Protein AF-A0A9D0W1V9-F1 (afdb_monomer)

Solvent-accessible surface area (backbone atoms only — not comparable to full-atom values): 7216 Å² total; per-residue (Å²): 140,59,79,73,82,73,65,74,96,70,66,72,89,76,58,76,92,65,82,53,86,59,67,56,72,32,78,31,79,47,76,56,100,72,80,73,73,42,85,46,46,44,72,52,49,71,78,77,59,58,95,88,68,83,88,86,78,88,84,85,76,91,70,98,30,78,46,78,51,59,38,80,87,67,48,61,35,38,36,38,50,76,42,76,76,53,100,88,41,64,46,62,52,74,50,44,99,67,74,78,59,93,90,66,93

Structure (mmCIF, N/CA/C/O backbone):
data_AF-A0A9D0W1V9-F1
#
_entry.id   AF-A0A9D0W1V9-F1
#
loop_
_atom_site.group_PDB
_atom_site.id
_atom_site.type_symbol
_atom_site.label_atom_id
_atom_site.label_alt_id
_atom_site.label_comp_id
_atom_site.label_asym_id
_atom_site.label_entity_id
_atom_site.label_seq_id
_atom_site.pdbx_PDB_ins_code
_atom_site.Cartn_x
_atom_site.Cartn_y
_atom_site.Cartn_z
_atom_site.occupancy
_atom_site.B_iso_or_equiv
_atom_site.auth_seq_id
_atom_site.auth_comp_id
_atom_site.auth_asym_id
_atom_site.auth_atom_id
_atom_site.pdbx_PDB_model_num
ATOM 1 N N . MET A 1 1 ? 20.654 -10.484 10.930 1.00 79.88 1 MET A N 1
ATOM 2 C CA . MET A 1 1 ? 20.292 -9.402 10.004 1.00 79.88 1 MET A CA 1
ATOM 3 C C . MET A 1 1 ? 20.242 -8.115 10.795 1.00 79.88 1 MET A C 1
ATOM 5 O O . MET A 1 1 ? 19.510 -8.049 11.779 1.00 79.88 1 MET A O 1
ATOM 9 N N . GLN A 1 2 ? 21.090 -7.163 10.434 1.00 92.06 2 GLN A N 1
ATOM 10 C CA . GLN A 1 2 ? 21.136 -5.816 10.996 1.00 92.06 2 GLN A CA 1
ATOM 11 C C . GLN A 1 2 ? 20.580 -4.829 9.957 1.00 92.06 2 GLN A C 1
ATOM 13 O O . GLN A 1 2 ? 20.608 -5.136 8.767 1.00 92.06 2 GLN A O 1
ATOM 18 N N . PRO A 1 3 ? 20.079 -3.646 10.354 1.00 91.25 3 PRO A N 1
ATOM 19 C CA . PRO A 1 3 ? 19.559 -2.658 9.403 1.00 91.25 3 PRO A CA 1
ATOM 20 C C . PRO A 1 3 ? 20.555 -2.274 8.298 1.00 91.25 3 PRO A C 1
ATOM 22 O O . PRO A 1 3 ? 20.148 -2.018 7.171 1.00 91.25 3 PRO A O 1
ATOM 25 N N . SER A 1 4 ? 21.855 -2.296 8.607 1.00 94.19 4 SER A N 1
ATOM 26 C CA . SER A 1 4 ? 22.946 -2.023 7.665 1.00 94.19 4 SER A CA 1
ATOM 27 C C . SER A 1 4 ? 23.032 -3.012 6.504 1.00 94.19 4 SER A C 1
ATOM 29 O O . SER A 1 4 ? 23.569 -2.660 5.462 1.00 94.19 4 SER A O 1
ATOM 31 N N . ASP A 1 5 ? 22.491 -4.227 6.651 1.00 96.06 5 ASP A N 1
ATOM 32 C CA . ASP A 1 5 ? 22.475 -5.233 5.578 1.00 96.06 5 ASP A CA 1
ATOM 33 C C . ASP A 1 5 ? 21.589 -4.795 4.390 1.00 96.06 5 ASP A C 1
ATOM 35 O O . ASP A 1 5 ? 21.619 -5.417 3.331 1.00 96.06 5 ASP A O 1
ATOM 39 N N . PHE A 1 6 ? 20.801 -3.726 4.563 1.00 95.31 6 PHE A N 1
ATOM 40 C CA . PHE A 1 6 ? 19.873 -3.170 3.577 1.00 95.31 6 PHE A CA 1
ATOM 41 C C . PHE A 1 6 ? 20.217 -1.727 3.176 1.00 95.31 6 PHE A C 1
ATOM 43 O O . PHE A 1 6 ? 19.396 -1.058 2.546 1.00 95.31 6 PHE A O 1
ATOM 50 N N . ASP A 1 7 ? 21.397 -1.231 3.558 1.00 95.56 7 ASP A N 1
ATOM 51 C CA . ASP A 1 7 ?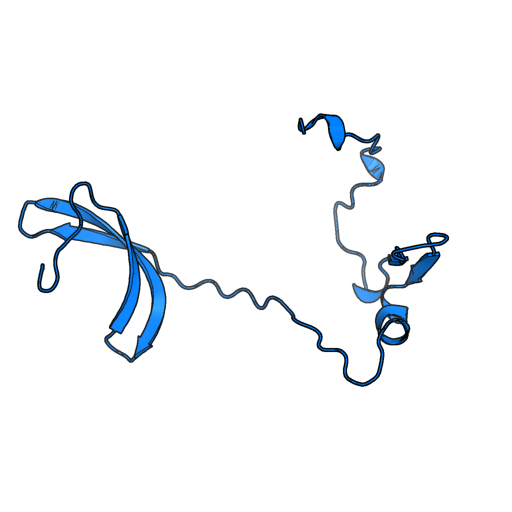 21.831 0.119 3.203 1.00 95.56 7 ASP A CA 1
ATOM 52 C C . ASP A 1 7 ? 22.289 0.195 1.738 1.00 95.56 7 ASP A C 1
ATOM 54 O O . ASP A 1 7 ? 22.890 -0.739 1.201 1.00 95.56 7 ASP A O 1
ATOM 58 N N . TYR A 1 8 ? 21.998 1.313 1.075 1.00 96.69 8 TYR A N 1
ATOM 59 C CA . TYR A 1 8 ? 22.405 1.559 -0.306 1.00 96.69 8 TYR A CA 1
ATOM 60 C C . TYR A 1 8 ? 22.579 3.053 -0.571 1.00 96.69 8 TYR A C 1
ATOM 62 O O . TYR A 1 8 ? 21.962 3.911 0.058 1.00 96.69 8 TYR A O 1
ATOM 70 N N . GLN A 1 9 ? 23.423 3.379 -1.548 1.00 97.31 9 GLN A N 1
ATOM 71 C CA . GLN A 1 9 ? 23.631 4.764 -1.953 1.00 97.31 9 GLN A CA 1
ATOM 72 C C . GLN A 1 9 ? 22.404 5.275 -2.716 1.00 97.31 9 GLN A C 1
ATOM 74 O O . GLN A 1 9 ? 22.186 4.908 -3.869 1.00 97.31 9 GLN A O 1
ATOM 79 N N . LEU A 1 10 ? 21.626 6.151 -2.079 1.00 97.31 10 LEU A N 1
ATOM 80 C CA . LEU A 1 10 ? 20.495 6.844 -2.691 1.00 97.31 10 LEU A CA 1
ATOM 81 C C . LEU A 1 10 ? 20.790 8.346 -2.796 1.00 97.31 10 LEU A C 1
ATOM 83 O O . LEU A 1 10 ? 20.668 9.069 -1.805 1.00 97.31 10 LEU A O 1
ATOM 87 N N . PRO A 1 11 ? 21.174 8.846 -3.984 1.00 97.94 11 PRO A N 1
ATOM 88 C CA . PRO A 1 11 ? 21.287 10.277 -4.215 1.00 97.94 11 PRO A CA 1
ATOM 89 C C . PRO A 1 11 ? 19.959 10.994 -3.904 1.00 97.94 11 PRO A C 1
ATOM 91 O O . PRO A 1 11 ? 18.927 10.596 -4.447 1.00 97.94 11 PRO A O 1
ATOM 94 N N . PRO A 1 12 ? 19.955 12.076 -3.098 1.00 97.38 12 PRO A N 1
ATOM 95 C CA . PRO A 1 12 ? 18.715 12.730 -2.665 1.00 97.38 12 PRO A CA 1
ATOM 96 C C . PRO A 1 12 ? 17.814 13.204 -3.811 1.00 97.38 12 PRO A C 1
ATOM 98 O O . PRO A 1 12 ? 16.598 13.124 -3.713 1.00 97.38 12 PRO A O 1
ATOM 101 N N . HIS A 1 13 ? 18.406 13.638 -4.926 1.00 96.81 13 HIS A N 1
ATOM 102 C CA . HIS A 1 13 ? 17.677 14.123 -6.102 1.00 96.81 13 HIS A CA 1
ATOM 103 C C . HIS A 1 13 ? 16.922 13.025 -6.875 1.00 96.81 13 HIS A C 1
ATOM 105 O O . HIS A 1 13 ? 16.182 13.341 -7.803 1.00 96.81 13 HIS A O 1
ATOM 111 N N . LEU A 1 14 ? 17.128 11.744 -6.540 1.00 96.88 14 LEU A N 1
ATOM 112 C CA . LEU A 1 14 ? 16.370 10.623 -7.107 1.00 96.88 14 LEU A CA 1
ATOM 113 C C . LEU A 1 14 ? 15.119 10.278 -6.284 1.00 96.88 14 LEU A C 1
ATOM 115 O O . LEU A 1 14 ? 14.334 9.425 -6.699 1.00 96.88 14 LEU A O 1
ATOM 119 N N . ILE A 1 15 ? 14.913 10.934 -5.139 1.00 97.44 15 ILE A N 1
ATOM 120 C CA . ILE A 1 15 ? 13.681 10.830 -4.358 1.00 97.44 15 ILE A CA 1
ATOM 121 C C . ILE A 1 15 ? 12.670 11.799 -4.966 1.00 97.44 15 ILE A C 1
ATOM 123 O O . ILE A 1 15 ? 12.898 13.003 -5.010 1.00 97.44 15 ILE A O 1
ATOM 127 N N . ALA A 1 16 ? 11.554 11.271 -5.464 1.00 95.88 16 ALA A N 1
ATOM 128 C CA . ALA A 1 16 ? 10.516 12.099 -6.059 1.00 95.88 16 ALA A CA 1
ATOM 129 C C . ALA A 1 16 ? 9.769 12.907 -4.983 1.00 95.88 16 ALA A C 1
ATOM 131 O O . ALA A 1 16 ? 9.139 12.324 -4.101 1.00 95.88 16 ALA A O 1
ATOM 132 N N . ASP A 1 17 ? 9.774 14.235 -5.106 1.00 96.25 17 ASP A N 1
ATOM 133 C CA . ASP A 1 17 ? 8.996 15.133 -4.235 1.00 96.25 17 ASP A CA 1
ATOM 134 C C . ASP A 1 17 ? 7.491 15.108 -4.558 1.00 96.25 17 ASP A C 1
ATOM 136 O O . ASP A 1 17 ? 6.633 15.323 -3.696 1.00 96.25 17 ASP A O 1
ATOM 140 N N . HIS A 1 18 ? 7.156 14.837 -5.821 1.00 96.12 18 HIS A N 1
ATOM 141 C CA . HIS A 1 18 ? 5.793 14.809 -6.342 1.00 96.12 18 HIS A CA 1
ATOM 142 C C . HIS A 1 18 ? 5.591 13.614 -7.281 1.00 96.12 18 HIS A C 1
ATOM 144 O O . HIS A 1 18 ? 6.534 13.184 -7.950 1.00 96.12 18 HIS A O 1
ATOM 150 N N . PRO A 1 19 ? 4.364 13.071 -7.373 1.00 95.44 19 PRO A N 1
ATOM 151 C CA . PRO A 1 19 ? 4.069 12.009 -8.325 1.00 95.44 19 PRO A CA 1
ATOM 152 C C . PRO A 1 19 ? 4.161 12.514 -9.771 1.00 95.44 19 PRO A C 1
ATOM 154 O O . PRO A 1 19 ? 3.870 13.677 -10.058 1.00 95.44 19 PRO A O 1
ATOM 157 N N . SER A 1 20 ? 4.486 11.611 -10.699 1.00 94.00 20 SER A N 1
ATOM 158 C CA . SER A 1 20 ? 4.397 11.886 -12.135 1.00 94.00 20 SER A CA 1
ATOM 159 C C . SER A 1 20 ? 2.973 12.277 -12.548 1.00 94.00 20 SER A C 1
ATOM 161 O O . SER A 1 20 ? 1.988 11.738 -12.032 1.00 94.00 20 SER A O 1
ATOM 163 N N . GLN A 1 21 ? 2.860 13.183 -13.523 1.00 93.44 21 GLN A N 1
ATOM 164 C CA . GLN A 1 21 ? 1.591 13.549 -14.153 1.00 93.44 21 GLN A CA 1
ATOM 165 C C . GLN A 1 21 ? 1.663 13.292 -15.669 1.00 93.44 21 GLN A C 1
ATOM 167 O O . GLN A 1 21 ? 2.493 13.909 -16.334 1.00 93.44 21 GLN A O 1
ATOM 172 N N . PRO A 1 22 ? 0.823 12.399 -16.229 1.00 94.50 22 PRO A N 1
ATOM 173 C CA . PRO A 1 22 ? -0.146 11.536 -15.544 1.00 94.50 22 PRO A CA 1
ATOM 174 C C . PRO A 1 22 ? 0.534 10.471 -14.662 1.00 94.50 22 PRO A C 1
ATOM 176 O O . PRO A 1 22 ? 1.694 10.114 -14.868 1.00 94.50 22 PRO A O 1
ATOM 179 N N . ARG A 1 23 ? -0.196 9.918 -13.682 1.00 93.19 23 ARG A N 1
ATOM 180 C CA . ARG A 1 23 ? 0.362 8.918 -12.748 1.00 93.19 23 ARG A CA 1
ATOM 181 C C . ARG A 1 23 ? 0.906 7.680 -13.467 1.00 93.19 23 ARG A C 1
ATOM 183 O O . ARG A 1 23 ? 1.920 7.139 -13.053 1.00 93.19 23 ARG A O 1
ATOM 190 N N . SER A 1 24 ? 0.270 7.263 -14.559 1.00 94.38 24 SER A N 1
ATOM 191 C CA . SER A 1 24 ? 0.698 6.121 -15.376 1.00 94.38 24 SER A CA 1
ATOM 192 C C . SER A 1 24 ? 2.015 6.344 -16.131 1.00 94.38 24 SER A C 1
ATOM 194 O O . SER A 1 24 ? 2.588 5.378 -16.619 1.00 94.38 24 SER A O 1
ATOM 196 N N . ALA A 1 25 ? 2.526 7.578 -16.208 1.00 95.44 25 ALA A N 1
ATOM 197 C CA . ALA A 1 25 ? 3.813 7.874 -16.840 1.00 95.44 25 ALA A CA 1
ATOM 198 C C . ALA A 1 25 ? 5.029 7.480 -15.975 1.00 95.44 25 ALA A C 1
ATOM 200 O O . ALA A 1 25 ? 6.168 7.688 -16.391 1.00 95.44 25 ALA A O 1
ATOM 201 N N . SER A 1 26 ? 4.821 6.941 -14.768 1.00 96.94 26 SER A N 1
ATOM 202 C CA . SER A 1 26 ? 5.912 6.459 -13.923 1.00 96.94 26 SER A CA 1
ATOM 203 C C . SER A 1 26 ? 6.634 5.259 -14.548 1.00 96.94 26 SER A C 1
ATOM 205 O O . SER A 1 26 ? 6.039 4.462 -15.275 1.00 96.94 26 SER A O 1
ATOM 207 N N . ARG A 1 27 ? 7.917 5.090 -14.213 1.00 97.12 27 ARG A N 1
ATOM 208 C CA . ARG A 1 27 ? 8.701 3.901 -14.582 1.00 97.12 27 ARG A CA 1
ATOM 209 C C . ARG A 1 27 ? 8.264 2.678 -13.771 1.00 97.12 27 ARG A C 1
ATOM 211 O O . ARG A 1 27 ? 7.830 2.812 -12.628 1.00 97.12 27 ARG A O 1
ATOM 218 N N . LEU A 1 28 ? 8.436 1.498 -14.355 1.00 97.19 28 LEU A N 1
ATOM 219 C CA . LEU A 1 28 ? 8.243 0.185 -13.747 1.00 97.19 28 LEU A CA 1
ATOM 220 C C . LEU A 1 28 ? 9.542 -0.619 -13.909 1.00 97.19 28 LEU A C 1
ATOM 222 O O . LEU A 1 28 ? 10.023 -0.785 -15.026 1.00 97.19 28 LEU A O 1
ATOM 226 N N . LEU A 1 29 ? 10.104 -1.131 -12.811 1.00 97.31 29 LEU A N 1
ATOM 227 C CA . LEU A 1 29 ? 11.236 -2.061 -12.855 1.00 97.31 29 LEU A CA 1
ATOM 228 C C . LEU A 1 29 ? 10.718 -3.489 -12.677 1.00 97.31 29 LEU A C 1
ATOM 230 O O . LEU A 1 29 ? 10.195 -3.837 -11.619 1.00 97.31 29 LEU A O 1
ATOM 234 N N . GLN A 1 30 ? 10.870 -4.320 -13.703 1.00 96.12 30 GLN A N 1
ATOM 235 C CA . GLN A 1 30 ? 10.552 -5.741 -13.633 1.00 96.12 30 GLN A CA 1
ATOM 236 C C . GLN A 1 30 ? 11.756 -6.494 -13.059 1.00 96.12 30 GLN A C 1
ATOM 238 O O . GLN A 1 30 ? 12.846 -6.488 -13.639 1.00 96.12 30 GLN A O 1
ATOM 243 N N . VAL A 1 31 ? 11.545 -7.146 -11.916 1.00 95.81 31 VAL A N 1
ATOM 244 C CA . VAL A 1 31 ? 12.565 -7.916 -11.194 1.00 95.81 31 VAL A CA 1
ATOM 245 C C . VAL A 1 31 ? 12.155 -9.391 -11.213 1.00 95.81 31 VAL A C 1
ATOM 247 O O . VAL A 1 31 ? 11.326 -9.802 -10.399 1.00 95.81 31 VAL A O 1
ATOM 250 N N . PRO A 1 32 ? 12.659 -10.199 -12.160 1.00 92.75 32 PRO A N 1
ATOM 251 C CA . PRO A 1 32 ? 12.343 -11.620 -12.196 1.00 92.75 32 PRO A CA 1
ATOM 252 C C . PRO A 1 32 ? 13.055 -12.367 -11.059 1.00 92.75 32 PRO A C 1
ATOM 254 O O . PRO A 1 32 ? 14.099 -11.937 -10.574 1.00 92.75 32 PRO A O 1
ATOM 257 N N . ALA A 1 33 ? 12.529 -13.535 -10.673 1.00 94.69 33 ALA A N 1
ATOM 258 C CA . ALA A 1 33 ? 13.185 -14.410 -9.692 1.00 94.69 33 ALA A CA 1
ATOM 259 C C . ALA A 1 33 ? 14.580 -14.872 -10.157 1.00 94.69 33 ALA A C 1
ATOM 261 O O . ALA A 1 33 ? 15.473 -15.108 -9.347 1.00 94.69 33 ALA A O 1
ATOM 262 N N . THR A 1 34 ? 14.760 -14.994 -11.473 1.00 93.50 34 THR A N 1
ATO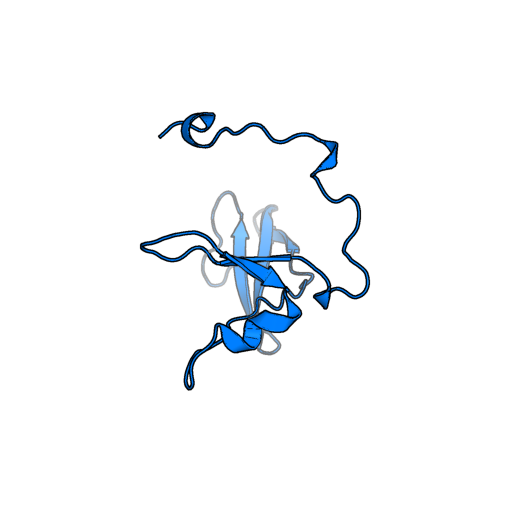M 263 C CA . THR A 1 34 ? 16.022 -15.337 -12.128 1.00 93.50 34 THR A CA 1
ATOM 264 C C . THR A 1 34 ? 16.159 -14.547 -13.421 1.00 93.50 34 THR A C 1
ATOM 266 O O . THR A 1 34 ? 15.183 -14.413 -14.159 1.00 93.50 34 THR A O 1
ATOM 269 N N . GLY A 1 35 ? 17.371 -14.104 -13.745 1.00 93.88 35 GLY A N 1
ATOM 270 C CA . GLY A 1 35 ? 17.660 -13.372 -14.978 1.00 93.88 35 GLY A CA 1
ATOM 271 C C . GLY A 1 35 ? 17.894 -11.881 -14.748 1.00 93.88 35 GLY A C 1
ATOM 272 O O . GLY A 1 35 ? 18.131 -11.441 -13.625 1.00 93.88 35 GLY A O 1
ATOM 273 N N . ALA A 1 36 ? 17.887 -11.119 -15.840 1.00 96.19 36 ALA A N 1
ATOM 274 C CA . ALA A 1 36 ? 18.193 -9.695 -15.825 1.00 96.19 36 ALA A CA 1
ATOM 275 C C . ALA A 1 36 ? 16.969 -8.847 -15.463 1.00 96.19 36 ALA A C 1
ATOM 277 O O . ALA A 1 36 ? 15.832 -9.196 -15.784 1.00 96.19 36 ALA A O 1
ATOM 278 N N . PHE A 1 37 ? 17.220 -7.702 -14.833 1.00 97.25 37 PHE A N 1
ATOM 279 C CA . PHE A 1 37 ? 16.189 -6.695 -14.615 1.00 97.25 37 PHE A CA 1
ATOM 280 C C . PHE A 1 37 ? 15.794 -6.047 -15.939 1.00 97.25 37 PHE A C 1
ATOM 282 O O . PHE A 1 37 ? 16.609 -5.941 -16.859 1.00 97.25 37 PHE A O 1
ATOM 289 N N . ARG A 1 38 ? 14.546 -5.585 -16.019 1.00 96.00 38 ARG A N 1
ATOM 290 C CA . ARG A 1 38 ? 14.028 -4.893 -17.197 1.00 96.00 38 ARG A CA 1
ATOM 291 C C . ARG A 1 38 ? 13.313 -3.612 -16.802 1.00 96.00 38 ARG A C 1
ATOM 293 O O . ARG A 1 38 ? 12.402 -3.631 -15.977 1.00 96.00 38 ARG A O 1
ATOM 300 N N . ASP A 1 39 ? 13.699 -2.518 -17.442 1.00 97.19 39 ASP A N 1
ATOM 301 C CA . ASP A 1 39 ? 12.961 -1.261 -17.396 1.00 97.19 39 ASP A CA 1
ATOM 302 C C . ASP A 1 39 ? 11.729 -1.315 -18.311 1.00 97.19 39 ASP A C 1
ATOM 304 O O . ASP A 1 39 ? 11.802 -1.780 -19.452 1.00 97.19 39 ASP A O 1
ATOM 308 N N . ALA A 1 40 ? 10.604 -0.813 -17.808 1.00 96.25 40 ALA A N 1
ATOM 309 C CA . ALA A 1 40 ? 9.339 -0.651 -18.519 1.00 96.25 40 ALA A CA 1
ATOM 310 C C . ALA A 1 40 ? 8.609 0.620 -18.039 1.00 96.25 40 ALA A C 1
ATOM 312 O O . ALA A 1 40 ? 9.044 1.295 -17.097 1.00 96.25 40 ALA A O 1
ATOM 313 N N . GLY A 1 41 ? 7.489 0.958 -18.672 1.00 96.94 41 GLY A N 1
ATOM 314 C CA . GLY A 1 41 ? 6.543 1.951 -18.171 1.00 96.94 41 GLY A CA 1
ATOM 315 C C . GLY A 1 41 ? 5.459 1.313 -17.303 1.00 96.94 41 GLY A C 1
ATOM 316 O O . GLY A 1 41 ? 5.108 0.149 -17.473 1.00 96.94 41 GLY A O 1
ATOM 317 N N . MET A 1 42 ? 4.864 2.085 -16.390 1.00 96.75 42 MET A N 1
ATOM 318 C CA . MET A 1 42 ? 3.680 1.630 -15.645 1.00 96.75 42 MET A CA 1
ATOM 319 C C . MET A 1 42 ? 2.471 1.400 -16.569 1.00 96.75 42 MET A C 1
ATOM 321 O 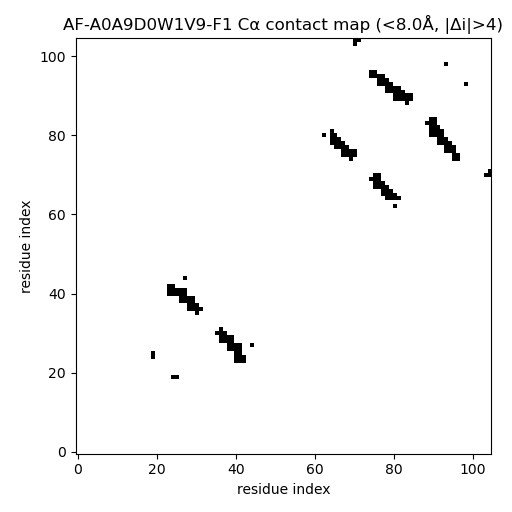O . MET A 1 42 ? 1.605 0.586 -16.258 1.00 96.75 42 MET A O 1
ATOM 325 N N . VAL A 1 43 ? 2.428 2.067 -17.728 1.00 96.62 43 VAL A N 1
ATOM 326 C CA . VAL A 1 43 ? 1.459 1.787 -18.805 1.00 96.62 43 VAL A CA 1
ATOM 327 C C . VAL A 1 43 ? 1.560 0.364 -19.360 1.00 96.62 43 VAL A C 1
ATOM 329 O O . VAL A 1 43 ? 0.542 -0.170 -19.784 1.00 96.62 43 VAL A O 1
ATOM 332 N N . ASP A 1 44 ? 2.738 -0.261 -19.285 1.00 95.81 44 ASP A N 1
ATOM 333 C CA . ASP A 1 44 ? 2.990 -1.622 -19.775 1.00 95.81 44 ASP A CA 1
ATOM 334 C C . ASP A 1 44 ? 2.677 -2.682 -18.703 1.00 95.81 44 ASP A C 1
ATOM 336 O O . ASP A 1 44 ? 2.840 -3.877 -18.931 1.00 95.81 44 ASP A O 1
ATOM 340 N N . PHE A 1 45 ? 2.248 -2.273 -17.500 1.00 95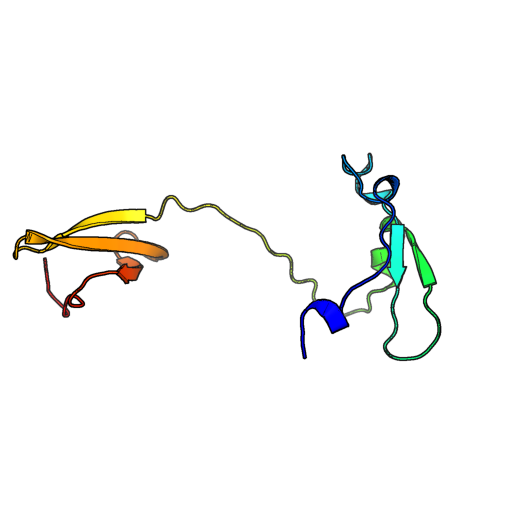.56 45 PHE A N 1
ATOM 341 C CA . PHE A 1 45 ? 1.948 -3.202 -16.408 1.00 95.56 45 PHE A CA 1
ATOM 342 C C . PHE A 1 45 ? 0.948 -4.311 -16.783 1.00 95.56 45 PHE A C 1
ATOM 344 O O . PHE A 1 45 ? 1.183 -5.445 -16.365 1.00 95.56 45 PHE A O 1
ATOM 351 N N . PRO A 1 46 ? -0.125 -4.056 -17.562 1.00 95.19 46 PRO A N 1
ATOM 352 C CA . PRO A 1 46 ? -1.031 -5.120 -17.989 1.00 95.19 46 PRO A CA 1
ATOM 353 C C . PRO A 1 46 ? -0.335 -6.250 -18.761 1.00 95.19 46 PRO A C 1
ATOM 355 O O . PRO A 1 46 ? -0.717 -7.403 -18.592 1.00 95.19 46 PRO A O 1
ATOM 358 N N . ASP A 1 47 ? 0.727 -5.954 -19.518 1.00 94.94 47 ASP A N 1
ATOM 359 C CA . ASP A 1 47 ? 1.483 -6.956 -20.287 1.00 94.94 47 ASP A CA 1
ATOM 360 C C . ASP A 1 47 ? 2.328 -7.879 -19.391 1.00 94.94 47 ASP A C 1
ATOM 362 O O . ASP A 1 47 ? 2.831 -8.913 -19.835 1.00 94.94 47 ASP A O 1
ATOM 366 N N . CYS A 1 48 ? 2.505 -7.517 -18.116 1.00 93.12 48 CYS A N 1
ATOM 367 C CA . CYS A 1 48 ? 3.163 -8.356 -17.117 1.00 93.12 48 CYS A CA 1
ATOM 368 C C . CYS A 1 48 ? 2.232 -9.426 -16.529 1.00 93.12 48 CYS A C 1
ATOM 370 O O . CYS A 1 48 ? 2.714 -10.313 -15.821 1.00 93.12 48 CYS A O 1
ATOM 372 N N . LEU A 1 49 ? 0.921 -9.319 -16.759 1.00 95.56 49 LEU A N 1
ATOM 373 C CA . LEU A 1 49 ? -0.092 -10.185 -16.166 1.00 95.56 49 LEU A CA 1
ATOM 374 C C . LEU A 1 49 ? -0.467 -11.321 -17.113 1.00 95.56 49 LEU A C 1
ATOM 376 O O . LEU A 1 49 ? -0.330 -11.229 -18.333 1.00 95.56 49 LEU A O 1
ATOM 380 N N . ARG A 1 50 ? -0.959 -12.409 -16.533 1.00 96.50 50 ARG A N 1
ATOM 381 C CA . ARG A 1 50 ? -1.503 -13.555 -17.257 1.00 96.50 50 ARG A CA 1
ATOM 382 C C . ARG A 1 50 ? -2.989 -13.691 -16.979 1.00 96.50 50 ARG A C 1
ATOM 384 O O . ARG A 1 50 ? -3.495 -13.266 -15.939 1.00 96.50 50 ARG A O 1
ATOM 391 N N . ASP A 1 51 ? -3.677 -14.348 -17.902 1.00 96.94 51 ASP A N 1
ATOM 392 C CA . ASP A 1 51 ? -5.075 -14.709 -17.710 1.00 96.94 51 ASP A CA 1
ATOM 393 C C . ASP A 1 51 ? -5.241 -15.527 -16.422 1.00 96.94 51 ASP A C 1
ATOM 395 O O . ASP A 1 51 ? -4.573 -16.542 -16.212 1.00 96.94 51 ASP A O 1
ATOM 399 N N . GLY A 1 52 ? -6.148 -15.069 -15.559 1.00 97.19 52 GLY A N 1
ATOM 400 C CA . GLY A 1 52 ? -6.414 -15.676 -14.254 1.00 97.19 52 GLY A CA 1
ATOM 401 C C . GLY A 1 52 ? -5.644 -15.064 -13.079 1.00 97.19 52 GLY A C 1
ATOM 402 O O . GLY A 1 52 ? -5.932 -15.434 -11.939 1.00 97.19 52 GLY A O 1
ATOM 403 N N . ASP A 1 53 ? -4.730 -14.117 -13.309 1.00 97.38 53 ASP A N 1
ATOM 404 C CA . ASP A 1 53 ? -4.061 -13.401 -12.220 1.00 97.38 53 ASP A CA 1
ATOM 405 C C . ASP A 1 53 ? -5.051 -12.533 -11.417 1.00 97.38 53 ASP A C 1
ATOM 407 O O . ASP A 1 53 ? -5.947 -11.884 -11.963 1.00 97.38 53 ASP A O 1
ATOM 411 N N . LEU A 1 54 ? -4.868 -12.493 -10.092 1.00 97.31 54 LEU A N 1
ATOM 412 C CA . LEU A 1 54 ? -5.658 -11.669 -9.175 1.00 97.31 54 LEU A CA 1
ATOM 413 C C . LEU A 1 54 ? -4.846 -10.461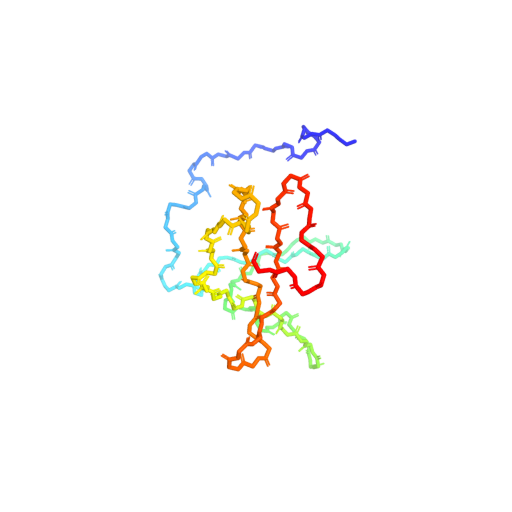 -8.707 1.00 97.31 54 LEU A C 1
ATOM 415 O O . LEU A 1 54 ? -3.861 -10.600 -7.980 1.00 97.31 54 LEU A O 1
ATOM 419 N N . LEU A 1 55 ? -5.318 -9.262 -9.041 1.00 96.38 55 LEU A N 1
ATOM 420 C CA . LEU A 1 55 ? -4.781 -8.023 -8.487 1.00 96.38 55 LEU A CA 1
ATOM 421 C C . LEU A 1 55 ? -5.474 -7.689 -7.164 1.00 96.38 55 LEU A C 1
ATOM 423 O O . LEU A 1 55 ? -6.664 -7.376 -7.129 1.00 96.38 55 LEU A O 1
ATOM 427 N N . VAL A 1 56 ? -4.716 -7.726 -6.070 1.00 96.12 56 VAL A N 1
ATOM 428 C CA . VAL A 1 56 ? -5.202 -7.335 -4.742 1.00 96.12 56 VAL A CA 1
ATOM 429 C C . VAL A 1 56 ? -4.780 -5.898 -4.459 1.00 96.12 56 VAL A C 1
ATOM 431 O O . VAL A 1 56 ? -3.613 -5.618 -4.191 1.00 96.12 56 VAL A O 1
ATOM 434 N N . PHE A 1 57 ? -5.742 -4.980 -4.507 1.00 94.19 57 PHE A N 1
ATOM 435 C CA . PHE A 1 57 ? -5.524 -3.580 -4.156 1.00 94.19 57 PHE A CA 1
ATOM 436 C C . PHE A 1 57 ? -5.867 -3.328 -2.692 1.00 94.19 57 PHE A C 1
ATOM 438 O O . PHE A 1 57 ? -6.879 -3.805 -2.179 1.00 94.19 57 PHE A O 1
ATOM 445 N N . ASN A 1 58 ? -5.038 -2.529 -2.028 1.00 92.19 58 ASN A N 1
ATOM 446 C CA . ASN A 1 58 ? -5.335 -2.041 -0.692 1.00 92.19 58 ASN A CA 1
ATOM 447 C C . ASN A 1 58 ? -6.209 -0.779 -0.781 1.00 92.19 58 ASN A C 1
ATOM 449 O O . ASN A 1 58 ? -5.702 0.308 -1.054 1.0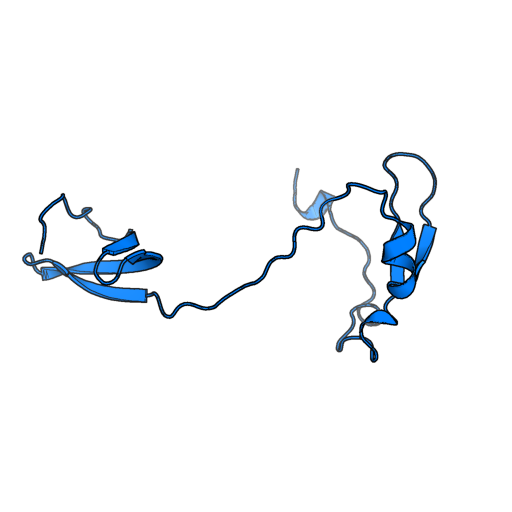0 92.19 58 ASN A O 1
ATOM 453 N N . ASP A 1 59 ? -7.514 -0.929 -0.554 1.00 87.50 59 ASP A N 1
ATOM 454 C CA . ASP A 1 59 ? -8.454 0.185 -0.383 1.00 87.50 59 ASP A CA 1
ATOM 455 C C . ASP A 1 59 ? -8.513 0.584 1.102 1.00 87.50 59 ASP A C 1
ATOM 457 O O . ASP A 1 59 ? -9.249 -0.002 1.901 1.00 87.50 59 ASP A O 1
ATOM 461 N N . THR A 1 60 ? -7.689 1.558 1.503 1.00 81.88 60 THR A N 1
ATOM 462 C CA . THR A 1 60 ? -7.645 2.028 2.894 1.00 81.88 60 THR A CA 1
ATOM 463 C C . THR A 1 60 ? -8.799 2.976 3.190 1.00 81.88 60 THR A C 1
ATOM 465 O O . THR A 1 60 ? -8.853 4.081 2.647 1.00 81.88 60 THR A O 1
ATOM 468 N N . ARG A 1 61 ? -9.666 2.605 4.137 1.00 75.50 61 ARG A N 1
ATOM 469 C CA . ARG A 1 61 ? -10.713 3.490 4.665 1.00 75.50 61 ARG A CA 1
ATOM 470 C C . ARG A 1 61 ? -10.408 3.875 6.101 1.00 75.50 61 ARG A C 1
ATOM 472 O O . ARG A 1 61 ? -10.176 3.016 6.948 1.00 75.50 61 ARG A O 1
ATOM 479 N N . VAL A 1 62 ? -10.447 5.174 6.381 1.00 74.62 62 VAL A N 1
ATOM 480 C CA . VAL A 1 62 ? -10.336 5.683 7.749 1.00 74.62 62 VAL A CA 1
ATOM 481 C C . VAL A 1 62 ? -11.700 5.562 8.417 1.00 74.62 62 VAL A C 1
ATOM 483 O O . VAL A 1 62 ? -12.657 6.213 8.007 1.00 74.62 62 VAL A O 1
ATOM 486 N N . ILE A 1 63 ? -11.782 4.744 9.463 1.00 72.88 63 ILE A N 1
ATOM 487 C CA . ILE A 1 63 ? -12.947 4.686 10.347 1.00 72.88 63 ILE A CA 1
ATOM 488 C C . ILE A 1 63 ? -12.586 5.466 11.617 1.00 72.88 63 ILE A C 1
ATOM 490 O O . ILE A 1 63 ? -11.603 5.112 12.276 1.00 72.88 63 ILE A O 1
ATOM 494 N N . PRO A 1 64 ? -13.341 6.514 12.000 1.00 67.81 64 PRO A N 1
ATOM 495 C CA . PRO A 1 64 ? -13.224 7.129 13.318 1.00 67.81 64 PRO A CA 1
ATOM 496 C C . PRO A 1 64 ? -13.638 6.103 14.378 1.00 67.81 64 PRO A C 1
ATOM 498 O O . PRO A 1 64 ? -14.809 5.913 14.683 1.00 67.81 64 PRO A O 1
ATOM 501 N N . ALA A 1 65 ? -12.653 5.369 14.875 1.00 83.62 65 ALA A N 1
ATOM 502 C CA . ALA A 1 65 ? -12.864 4.114 15.585 1.00 83.62 65 ALA A CA 1
ATOM 503 C C . ALA A 1 65 ? -12.384 4.147 17.038 1.00 83.62 65 ALA A C 1
ATOM 505 O O . ALA A 1 65 ? -12.537 3.168 17.765 1.00 83.62 65 ALA A O 1
ATOM 506 N N . ARG A 1 66 ? -11.752 5.246 17.457 1.00 91.81 66 ARG A N 1
ATOM 507 C CA . ARG A 1 66 ? -11.107 5.345 18.763 1.00 91.81 66 ARG A CA 1
ATOM 508 C C . ARG A 1 66 ? -12.054 5.972 19.777 1.00 91.81 66 ARG A C 1
ATOM 510 O O . ARG A 1 66 ? -12.428 7.134 19.650 1.00 91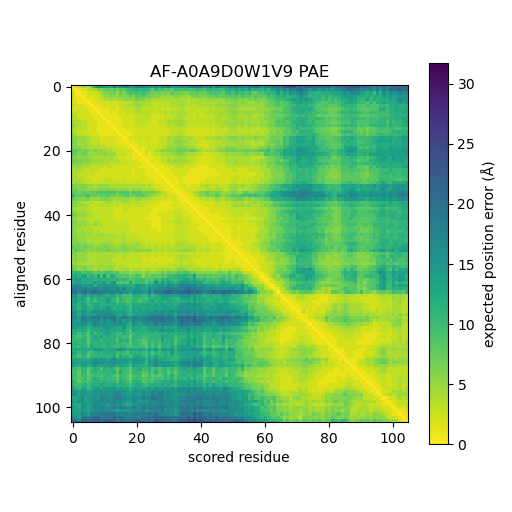.81 66 ARG A O 1
ATOM 517 N N . LEU A 1 67 ? -12.411 5.196 20.789 1.00 91.06 67 LEU A N 1
ATOM 518 C CA . LEU A 1 67 ? -13.301 5.582 21.873 1.00 91.06 67 LEU A CA 1
ATOM 519 C C . LEU A 1 67 ? -12.535 5.546 23.196 1.00 91.06 67 LEU A C 1
ATOM 521 O O . LEU A 1 67 ? -11.729 4.647 23.445 1.00 91.06 67 LEU A O 1
ATOM 525 N N . PHE A 1 68 ? -12.827 6.509 24.062 1.00 92.50 68 PHE A N 1
ATOM 526 C CA . PHE A 1 68 ? -12.293 6.573 25.417 1.00 92.50 68 PHE A CA 1
ATOM 527 C C . PHE A 1 68 ? -13.438 6.435 26.410 1.00 92.50 68 PHE A C 1
ATOM 529 O O . PHE A 1 68 ? -14.516 6.990 26.205 1.00 92.50 68 PHE A O 1
ATOM 536 N N . GLY A 1 69 ? -13.199 5.705 27.492 1.00 91.00 69 GLY A N 1
ATOM 537 C CA . GLY A 1 69 ? -14.207 5.496 28.516 1.00 91.00 69 GLY A CA 1
ATOM 538 C C . GLY A 1 69 ? -13.615 5.165 29.873 1.00 91.00 69 GLY A C 1
ATOM 539 O O . GLY A 1 69 ? -12.400 5.042 30.060 1.00 91.00 69 GLY A O 1
ATOM 540 N N . HIS A 1 70 ? -14.516 4.987 30.828 1.00 91.06 70 HIS A N 1
ATOM 541 C CA . HIS A 1 70 ? -14.205 4.572 32.183 1.00 91.06 70 HIS A CA 1
ATOM 542 C C . HIS A 1 70 ? -15.054 3.356 32.523 1.00 91.06 70 HIS A C 1
ATOM 544 O O . HIS A 1 70 ? -16.260 3.363 32.305 1.00 91.06 70 HIS A O 1
ATOM 550 N N . LYS A 1 71 ? -14.423 2.323 33.082 1.00 87.19 71 LYS A N 1
ATOM 551 C CA . LYS A 1 71 ? -15.136 1.203 33.703 1.00 87.19 71 LYS A CA 1
ATOM 552 C C . LYS A 1 71 ? -15.942 1.719 34.891 1.00 87.19 71 LYS A C 1
ATOM 5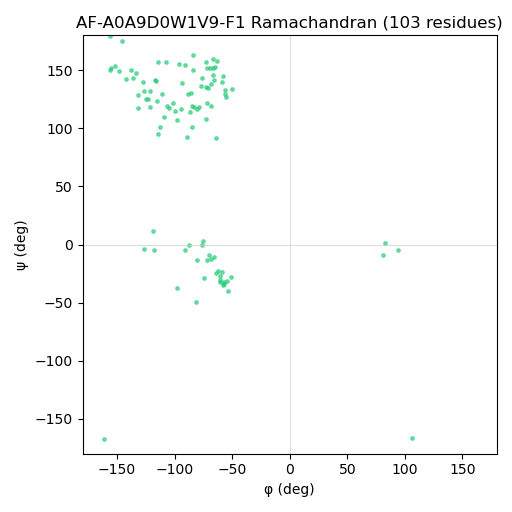54 O O . LYS A 1 71 ? -15.517 2.683 35.530 1.00 87.19 71 LYS A O 1
ATOM 559 N N . ALA A 1 72 ? -16.978 0.990 35.303 1.00 85.88 72 ALA A N 1
ATOM 560 C CA . ALA A 1 72 ? -17.677 1.266 36.565 1.00 85.88 72 ALA A CA 1
ATOM 561 C C . ALA A 1 72 ? -16.734 1.395 37.788 1.00 85.88 72 ALA A C 1
ATOM 563 O O . ALA A 1 72 ? -17.013 2.138 38.721 1.00 85.88 72 ALA A O 1
ATOM 564 N N . SER A 1 73 ? -15.572 0.727 37.767 1.00 86.88 73 SER A N 1
ATOM 565 C CA . SER A 1 73 ? -14.538 0.835 38.809 1.00 86.88 73 SER A CA 1
ATOM 566 C C . SER A 1 73 ? -13.704 2.132 38.763 1.00 86.88 73 SER A C 1
ATOM 568 O O . SER A 1 73 ? -12.698 2.220 39.462 1.00 86.88 73 SER A O 1
ATOM 570 N N . GLY A 1 74 ? -13.994 3.067 37.853 1.00 87.38 74 GLY A N 1
ATOM 571 C CA . GLY A 1 74 ? -13.224 4.295 37.599 1.00 87.38 74 GLY A CA 1
ATOM 572 C C . GLY A 1 74 ? -11.979 4.120 36.715 1.00 87.38 74 GLY A C 1
ATOM 573 O O . GLY A 1 74 ? -11.372 5.101 36.280 1.00 87.38 74 GLY A O 1
ATOM 574 N N . GLY A 1 75 ? -11.589 2.880 36.403 1.00 90.38 75 GLY A N 1
ATOM 575 C CA . GLY A 1 75 ? -10.404 2.596 35.590 1.00 90.38 75 GLY A CA 1
ATOM 576 C C . GLY A 1 75 ? -10.602 2.973 34.120 1.00 90.38 75 GLY A C 1
ATOM 577 O O . GLY A 1 75 ? -11.620 2.614 33.533 1.00 90.38 75 GLY A O 1
ATOM 578 N N . ARG A 1 76 ? -9.615 3.642 33.513 1.00 92.44 76 ARG A N 1
ATOM 579 C CA . ARG A 1 76 ? -9.663 4.058 32.101 1.00 92.44 76 ARG A CA 1
ATOM 580 C C . ARG A 1 76 ? -9.649 2.858 31.152 1.00 92.44 76 ARG A C 1
ATOM 582 O O . ARG A 1 76 ? -8.975 1.857 31.416 1.00 92.44 76 ARG A O 1
ATOM 589 N N . VAL A 1 77 ? -10.356 2.998 30.038 1.00 93.56 77 VAL A N 1
ATOM 590 C CA . VAL A 1 77 ? -10.337 2.070 28.908 1.00 93.56 77 VAL A CA 1
ATOM 591 C C . VAL A 1 77 ? -10.262 2.852 27.601 1.00 93.56 77 VAL A C 1
ATOM 593 O O . VAL A 1 77 ? -10.843 3.927 27.462 1.00 93.56 77 VAL A O 1
ATOM 596 N N . GLU A 1 78 ? -9.530 2.298 26.648 1.00 94.31 78 GLU A N 1
ATOM 597 C CA . GLU A 1 78 ? -9.454 2.779 25.277 1.00 94.31 78 GLU A CA 1
ATOM 598 C C . GLU A 1 78 ? -9.896 1.644 24.349 1.00 94.31 78 GLU A C 1
ATOM 600 O O . GLU A 1 78 ? -9.456 0.503 24.509 1.00 94.31 78 GLU A O 1
ATOM 605 N N . VAL A 1 79 ? -10.781 1.948 23.403 1.00 92.62 79 VAL A N 1
ATOM 606 C CA . VAL A 1 79 ? -11.350 0.981 22.461 1.00 92.62 79 VAL A CA 1
ATOM 607 C C . VAL A 1 79 ? -11.067 1.459 21.044 1.00 92.62 79 VAL A C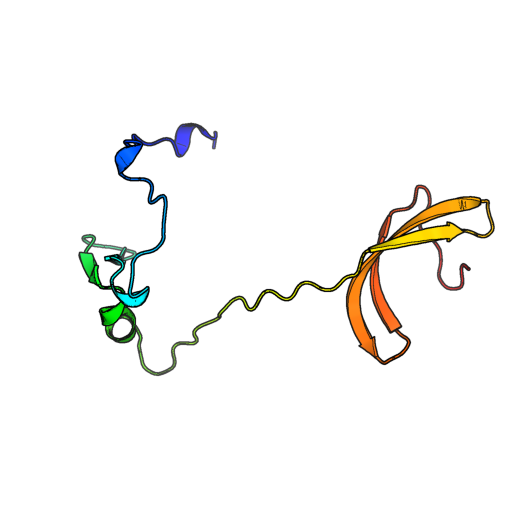 1
ATOM 609 O O . VAL A 1 79 ? -11.412 2.583 20.696 1.00 92.62 79 VAL A O 1
ATOM 612 N N . LEU A 1 80 ? -10.443 0.613 20.231 1.00 92.81 80 LEU A N 1
ATOM 613 C CA . LEU A 1 80 ? -10.225 0.838 18.805 1.00 92.81 80 LEU A CA 1
ATOM 614 C C . LEU A 1 80 ? -11.113 -0.123 18.017 1.00 92.81 80 LEU A C 1
ATOM 616 O O . LEU A 1 80 ? -10.861 -1.325 18.009 1.00 92.81 80 LEU A O 1
ATOM 620 N N . VAL A 1 81 ? -12.143 0.404 17.364 1.00 91.56 81 VAL A N 1
ATOM 621 C CA . VAL A 1 81 ? -13.028 -0.354 16.474 1.00 91.56 81 VAL A CA 1
ATOM 622 C C . VAL A 1 81 ? -12.267 -0.788 15.218 1.00 91.56 81 VAL A C 1
ATOM 624 O O . VAL A 1 81 ? -11.791 0.031 14.443 1.00 91.56 81 VAL A O 1
ATOM 627 N N . GLU A 1 82 ? -12.167 -2.093 15.007 1.00 88.75 82 GLU A N 1
ATOM 628 C CA . GLU A 1 82 ? -11.591 -2.679 13.797 1.00 88.75 82 GLU A CA 1
ATOM 629 C C . GLU A 1 82 ? -12.633 -2.698 12.672 1.00 88.75 82 GLU A C 1
ATOM 631 O O . GLU A 1 82 ? -12.378 -2.240 11.561 1.00 88.75 82 GLU A O 1
ATOM 636 N N . ARG A 1 83 ? -13.837 -3.202 12.971 1.00 88.94 83 ARG A N 1
ATOM 637 C CA . ARG A 1 83 ? -14.941 -3.292 12.008 1.00 88.94 83 ARG A CA 1
ATOM 638 C C . ARG A 1 83 ? -16.303 -3.344 12.688 1.00 88.94 83 ARG A C 1
ATOM 640 O O . ARG A 1 83 ? -16.450 -3.903 13.775 1.00 88.94 83 ARG A O 1
ATOM 647 N N . LEU A 1 84 ? -17.316 -2.821 12.004 1.00 89.75 84 LEU A N 1
ATOM 648 C CA . LEU A 1 84 ? -18.716 -3.035 12.367 1.00 89.75 84 LEU A CA 1
ATOM 649 C C . LEU A 1 84 ? -19.109 -4.481 12.025 1.00 89.75 84 LEU A C 1
ATOM 651 O O . LEU A 1 84 ? -18.755 -4.988 10.957 1.00 89.75 84 LEU A O 1
ATOM 655 N N . LEU A 1 85 ? -19.811 -5.144 12.940 1.00 92.12 85 LEU A N 1
ATOM 656 C CA . LEU A 1 85 ? -20.419 -6.458 12.711 1.00 92.12 85 LEU A CA 1
ATOM 657 C C . LEU A 1 85 ? -21.903 -6.301 12.354 1.00 92.12 85 LEU A C 1
ATOM 659 O O . LEU A 1 85 ? -22.403 -7.016 11.493 1.00 92.12 85 LEU A O 1
ATOM 663 N N . ASP A 1 86 ? -22.574 -5.346 13.001 1.00 93.25 86 ASP A N 1
ATOM 664 C CA . ASP A 1 86 ? -23.929 -4.868 12.712 1.00 93.25 86 ASP A CA 1
ATOM 665 C C . ASP A 1 86 ? -24.143 -3.480 13.356 1.00 93.25 86 ASP A C 1
ATOM 667 O O . ASP A 1 86 ? -23.187 -2.842 13.796 1.00 93.25 86 ASP A O 1
ATOM 671 N N . GLU A 1 87 ? -25.392 -3.008 13.426 1.00 91.56 87 GLU A N 1
ATOM 672 C CA . GLU A 1 87 ? -25.767 -1.691 13.965 1.00 91.56 87 GLU A CA 1
ATOM 673 C C . GLU A 1 87 ? -25.364 -1.449 15.429 1.00 91.56 87 GLU A C 1
ATOM 675 O O . GLU A 1 87 ? -25.262 -0.300 15.856 1.00 91.56 87 GLU A O 1
ATOM 680 N N . ARG A 1 88 ? -25.172 -2.505 16.230 1.00 91.94 88 ARG A N 1
ATOM 681 C CA . ARG A 1 88 ? -24.908 -2.390 17.676 1.00 91.94 88 ARG A CA 1
ATOM 682 C C . ARG A 1 88 ? -23.660 -3.130 18.131 1.00 91.94 88 ARG A C 1
ATOM 684 O O . ARG A 1 88 ? -23.312 -3.058 19.311 1.00 91.94 88 ARG A O 1
ATOM 691 N N . ARG A 1 89 ? -22.994 -3.857 17.235 1.00 92.19 89 ARG A N 1
ATOM 692 C CA . ARG A 1 89 ? -21.825 -4.672 17.560 1.00 92.19 89 ARG A CA 1
ATOM 693 C C . ARG A 1 89 ? -20.656 -4.347 16.660 1.00 92.19 89 ARG A C 1
ATOM 695 O O . ARG A 1 89 ? -20.777 -4.195 15.446 1.00 92.19 89 ARG A O 1
ATOM 702 N N . VAL A 1 90 ? -19.493 -4.325 17.288 1.00 92.94 90 VAL A N 1
ATOM 703 C CA . VAL A 1 90 ? -18.219 -4.049 16.644 1.00 92.94 90 VAL A CA 1
ATOM 704 C C . VAL A 1 90 ? -17.190 -5.068 17.097 1.00 92.94 90 VAL A C 1
ATOM 706 O O . VAL A 1 90 ? -17.224 -5.531 18.239 1.00 92.94 90 VAL A O 1
ATOM 709 N N . LEU A 1 91 ? -16.264 -5.395 16.205 1.00 92.62 91 LEU A N 1
ATOM 710 C CA . LEU A 1 91 ? -15.002 -6.011 16.580 1.00 92.62 91 LEU A CA 1
ATOM 711 C C . LEU A 1 91 ? -14.035 -4.886 16.945 1.00 92.62 91 LEU A C 1
ATOM 713 O O . LEU A 1 91 ? -13.926 -3.906 16.206 1.00 92.62 91 LEU A O 1
ATOM 717 N N . ALA A 1 92 ? -13.383 -4.993 18.099 1.00 93.00 92 ALA A N 1
ATOM 718 C CA . ALA A 1 92 ? -12.528 -3.932 18.607 1.00 93.00 92 ALA A CA 1
ATOM 719 C C . ALA A 1 92 ? -11.352 -4.461 19.430 1.00 93.00 92 ALA A C 1
ATOM 721 O O . ALA A 1 92 ? -11.466 -5.455 20.150 1.00 93.00 92 ALA A O 1
ATOM 722 N N . HIS A 1 93 ? -10.247 -3.723 19.392 1.00 92.12 93 HIS A N 1
ATOM 723 C CA . HIS A 1 93 ? -9.135 -3.883 20.317 1.00 92.12 93 HIS A CA 1
ATOM 724 C C . HIS A 1 93 ? -9.372 -3.023 21.558 1.00 92.12 93 HIS A C 1
ATOM 726 O O . HIS A 1 93 ? -9.643 -1.828 21.454 1.00 92.12 93 HIS A O 1
ATOM 732 N N . VAL A 1 94 ? -9.240 -3.621 22.742 1.00 92.56 94 VAL A N 1
ATOM 733 C CA . VAL A 1 94 ? -9.467 -2.937 24.021 1.00 92.56 94 VAL A CA 1
ATOM 734 C C . VAL A 1 94 ? -8.165 -2.858 24.805 1.00 92.56 94 VAL A C 1
ATOM 736 O O . VAL A 1 94 ? -7.555 -3.878 25.121 1.00 92.56 94 VAL A O 1
ATOM 739 N N . ARG A 1 95 ? -7.760 -1.643 25.172 1.00 92.56 95 ARG A N 1
ATOM 740 C CA . ARG A 1 95 ? -6.612 -1.378 26.042 1.00 92.56 95 ARG A CA 1
ATOM 741 C C . ARG A 1 95 ? -7.102 -0.938 27.422 1.00 92.56 95 ARG A C 1
ATOM 743 O O . ARG A 1 95 ? -7.763 0.088 27.563 1.00 92.56 95 ARG A O 1
ATOM 750 N N . ALA A 1 96 ? -6.749 -1.707 28.452 1.00 91.56 96 ALA A N 1
ATOM 751 C CA . ALA A 1 96 ? -7.016 -1.401 29.859 1.00 91.56 96 ALA A CA 1
ATOM 752 C C . ALA A 1 96 ? -5.994 -2.108 30.767 1.00 91.56 96 ALA A C 1
ATOM 754 O O . ALA A 1 96 ? -5.531 -3.193 30.431 1.00 91.56 96 ALA A O 1
ATOM 755 N N . SER A 1 97 ? -5.696 -1.559 31.954 1.00 88.31 97 SER A N 1
ATOM 756 C CA . SER A 1 97 ? -4.766 -2.197 32.915 1.00 88.31 97 SER A CA 1
ATOM 757 C C . SER A 1 97 ? -5.231 -3.581 33.379 1.00 88.31 97 SER A C 1
ATOM 759 O O . SER A 1 97 ? -4.426 -4.450 33.684 1.00 88.31 97 SER A O 1
ATOM 761 N N . LYS A 1 98 ? -6.553 -3.771 33.453 1.00 86.50 98 LYS A N 1
ATOM 762 C CA . LYS A 1 98 ? -7.202 -5.073 33.632 1.00 86.50 98 LYS A CA 1
ATOM 763 C C . LYS A 1 98 ? -8.316 -5.164 32.603 1.00 86.50 98 LYS A C 1
ATOM 765 O O . LYS A 1 98 ? -9.234 -4.331 32.663 1.00 86.50 98 LYS A O 1
ATOM 770 N N . SER A 1 99 ? -8.200 -6.130 31.694 1.00 85.69 99 SER A N 1
ATOM 771 C CA . SER A 1 99 ? -9.145 -6.337 30.599 1.00 85.69 99 SER A CA 1
ATOM 772 C C . SER A 1 99 ? -10.570 -6.515 31.134 1.00 85.69 99 SER A C 1
ATOM 774 O O . SER A 1 99 ? -10.763 -7.261 32.101 1.00 85.69 99 SER A O 1
ATOM 776 N N . PRO A 1 100 ? -11.569 -5.828 30.551 1.00 85.19 100 PRO A N 1
ATOM 777 C CA . PRO A 1 100 ? -12.969 -6.044 30.892 1.00 85.19 100 PRO A CA 1
ATOM 778 C C . PRO A 1 100 ? -13.366 -7.500 30.627 1.00 85.19 100 PRO A C 1
ATOM 780 O O . PRO A 1 100 ? -12.964 -8.085 29.623 1.00 85.19 100 PRO A O 1
ATOM 783 N N . ARG A 1 101 ? -14.161 -8.090 31.523 1.00 87.19 101 ARG A N 1
ATOM 784 C CA . ARG A 1 101 ? -14.788 -9.397 31.273 1.00 87.19 101 ARG A CA 1
ATOM 785 C C . ARG A 1 101 ? -16.078 -9.204 30.483 1.00 87.19 101 ARG A C 1
ATOM 787 O O . ARG A 1 101 ? -16.637 -8.105 30.470 1.00 87.19 101 ARG A O 1
ATOM 794 N N . SER A 1 102 ? -16.583 -10.282 29.886 1.00 87.31 102 SER A N 1
ATOM 795 C CA . SER A 1 102 ? -17.921 -10.276 29.286 1.00 87.31 102 SER A CA 1
ATOM 796 C C . SER A 1 102 ? -18.957 -9.733 30.281 1.00 87.31 102 SER A C 1
ATOM 798 O O . SER A 1 102 ? -18.923 -10.083 31.462 1.00 87.31 102 SER A O 1
ATOM 800 N N . GLY A 1 103 ? -19.825 -8.833 29.816 1.00 84.06 103 GLY A N 1
ATOM 801 C CA . GLY A 1 103 ? -20.856 -8.181 30.632 1.00 84.06 103 GLY A CA 1
ATOM 802 C C . GLY A 1 103 ? -20.402 -6.962 31.450 1.00 84.06 103 GLY A C 1
ATOM 803 O O . GLY A 1 103 ? -21.226 -6.378 32.151 1.00 84.06 103 GLY A O 1
ATOM 804 N N . THR A 1 104 ? -19.132 -6.548 31.371 1.00 82.50 104 THR A N 1
ATOM 805 C CA . THR A 1 104 ? -18.661 -5.321 32.046 1.00 82.50 104 THR A CA 1
ATOM 806 C C . THR A 1 104 ? -19.277 -4.079 31.393 1.00 82.50 104 THR A C 1
ATOM 808 O O . THR A 1 104 ? -19.333 -4.003 30.166 1.00 82.50 104 THR A O 1
ATOM 811 N N . ARG A 1 105 ? -19.707 -3.114 32.215 1.00 71.19 105 ARG A N 1
ATOM 812 C CA . ARG A 1 105 ? -20.146 -1.777 31.793 1.00 71.19 105 ARG A CA 1
ATOM 813 C C . ARG A 1 105 ? -19.087 -0.723 32.106 1.00 71.19 105 ARG A C 1
ATOM 815 O O . ARG A 1 105 ? -18.427 -0.823 33.174 1.00 71.19 105 ARG A O 1
#

Nearest PDB structures (foldseek):
  9pai-assembly1_A  TM=4.032E-01  e=6.517E+00  Homo sapiens
  2ya3-assembly1_B  TM=4.058E-01  e=7.348E+00  Homo sapiens
  3tdh-assembly1_B  TM=4.027E-01  e=7.803E+00  Saccharomyces cerevisiae S288C

Radius of gyration: 23.84 Å; Cα contacts (8 Å, |Δi|>4): 92; chains: 1; bounding box: 49×31×59 Å

Secondary structure (DSSP, 8-state):
--GGGG-----GGGS-SS--SSGGGSEEEE--SSS--EEEEGGGGGGG--TT-------------EEEEE-TTS-EEEEEEEEESSSS-EEEEEE-SSPPPTT--

Foldseek 3Di:
DDPVVPDDDDDPVPDDPDADVVNQQDKDWDDDPDDDIDIDTSVCVVVVDDPPDDDDDDPDDDDPAWDWDAWPVRWIKIWGFPADPDPPDTDIDMDTPDDDDPPTD

Mean predicted aligned error: 7.7 Å

pLDDT: mean 92.03, std 5.93, range [67.81, 97.94]

Sequence (105 aa):
MQPSDFDYQLPPHLIADHPSQPRSASRLLQVPATGAFRDAGMVDFPDCLRDGDLLVFNDTRVIPARLFGHKASGGRVEVLVERLLDERRVLAHVRASKSPRSGTR